Protein AF-A0A5J4W5T3-F1 (afdb_monomer_lite)

Sequence (137 aa):
MDELSDYNVSGSLLGLGQFILLEILCEMTLPQDARQFLVVCKKIYQLLEHPRYWKIIQSIFQTTPIFLIKKESQGKQQGMKFIHSNKNDYCTIAIDPVIKDGIARFEVVFENSGSRSLGIADASCSFAAYFGPSDHG

Structure (mmCIF, N/CA/C/O backbone):
data_AF-A0A5J4W5T3-F1
#
_entry.id   AF-A0A5J4W5T3-F1
#
loop_
_atom_site.group_PDB
_atom_site.id
_atom_site.type_symbol
_atom_site.label_atom_id
_atom_site.label_alt_id
_atom_site.label_comp_id
_atom_site.label_asym_id
_atom_site.label_entity_id
_atom_site.label_seq_id
_atom_site.pdbx_PDB_ins_code
_atom_site.Cartn_x
_atom_site.Cartn_y
_atom_site.Cartn_z
_atom_site.occupancy
_atom_site.B_iso_or_equiv
_atom_site.auth_seq_id
_atom_site.auth_comp_id
_atom_site.auth_asym_id
_atom_site.auth_atom_id
_atom_site.pdbx_PDB_model_num
ATOM 1 N N . MET A 1 1 ? -20.964 33.301 19.960 1.00 48.00 1 MET A N 1
ATOM 2 C CA . MET A 1 1 ? -20.547 31.889 20.118 1.00 48.00 1 MET A CA 1
ATOM 3 C C . MET A 1 1 ? -21.153 31.204 18.918 1.00 48.00 1 MET A C 1
ATOM 5 O O . MET A 1 1 ? -22.257 30.686 19.006 1.00 48.00 1 MET A O 1
ATOM 9 N N . ASP A 1 2 ? -20.495 31.408 17.783 1.00 49.94 2 ASP A N 1
ATOM 10 C CA . ASP A 1 2 ? -21.047 31.172 16.454 1.00 49.94 2 ASP A CA 1
ATOM 11 C C . ASP A 1 2 ? -20.657 29.777 15.947 1.00 49.94 2 ASP A C 1
ATOM 13 O O . ASP A 1 2 ? -19.572 29.282 16.251 1.00 49.94 2 ASP A O 1
ATOM 17 N N . GLU A 1 3 ? -21.588 29.178 15.197 1.00 56.31 3 GLU A N 1
ATOM 18 C CA . GLU A 1 3 ? -21.373 28.134 14.178 1.00 56.31 3 GLU A CA 1
ATOM 19 C C . GLU A 1 3 ? -21.019 26.702 14.629 1.00 56.31 3 GLU A C 1
ATOM 21 O O . GLU A 1 3 ? -20.201 26.011 14.032 1.00 56.31 3 GLU A O 1
ATOM 26 N N . LEU A 1 4 ? -21.754 26.157 15.606 1.00 57.00 4 LEU A N 1
ATOM 27 C CA . LEU A 1 4 ? -21.883 24.690 15.751 1.00 57.00 4 LEU A CA 1
ATOM 28 C C . LEU A 1 4 ? -22.879 24.062 14.747 1.00 57.00 4 LEU A C 1
ATOM 30 O O . LEU A 1 4 ? -23.084 22.850 14.776 1.00 57.00 4 LEU A O 1
ATOM 34 N N . SER A 1 5 ? -23.511 24.861 13.878 1.00 61.59 5 SER A N 1
ATOM 35 C CA . SER A 1 5 ? -24.524 24.418 12.905 1.00 61.59 5 SER A CA 1
ATOM 36 C C . SER A 1 5 ? -23.971 23.966 11.554 1.00 61.59 5 SER A C 1
ATOM 38 O O . SER A 1 5 ? -24.728 23.405 10.768 1.00 61.59 5 SER A O 1
ATOM 40 N N . ASP A 1 6 ? -22.688 24.187 11.268 1.00 60.69 6 ASP A N 1
ATOM 41 C CA . ASP A 1 6 ? -22.138 23.905 9.933 1.00 60.69 6 ASP A CA 1
ATOM 42 C C . ASP A 1 6 ? -21.934 22.412 9.663 1.00 60.69 6 ASP A C 1
ATOM 44 O O . ASP A 1 6 ? -21.840 21.979 8.515 1.00 60.69 6 ASP A O 1
ATOM 48 N N . TYR A 1 7 ? -21.932 21.595 10.717 1.00 64.38 7 TYR A N 1
ATOM 49 C CA . TYR A 1 7 ? -21.790 20.152 10.606 1.00 64.38 7 TYR A CA 1
ATOM 50 C C . TYR A 1 7 ? -22.939 19.460 11.336 1.00 64.38 7 TYR A C 1
ATOM 52 O O . TYR A 1 7 ? -23.078 19.560 12.552 1.00 64.38 7 TYR A O 1
ATOM 60 N N . ASN A 1 8 ? -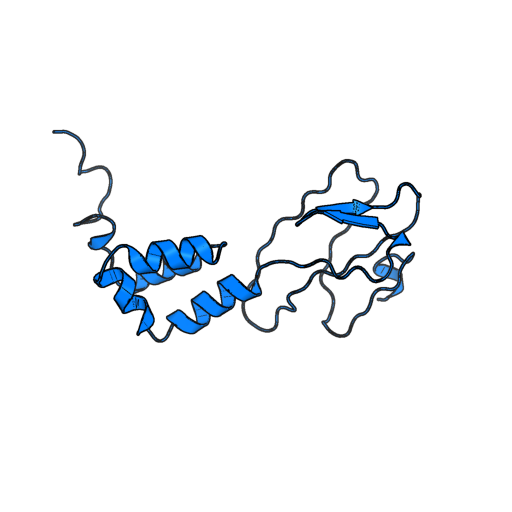23.733 18.685 10.594 1.00 67.81 8 ASN A N 1
ATOM 61 C CA . ASN A 1 8 ? -24.885 17.921 11.096 1.00 67.81 8 ASN A CA 1
ATOM 62 C C . ASN A 1 8 ? -24.490 16.699 11.959 1.00 67.81 8 ASN A C 1
ATOM 64 O O . ASN A 1 8 ? -25.160 15.666 11.933 1.00 67.81 8 ASN A O 1
ATOM 68 N N . VAL A 1 9 ? -23.384 16.775 12.705 1.00 74.62 9 VAL A N 1
ATOM 69 C CA . VAL A 1 9 ? -22.866 15.675 13.526 1.00 74.62 9 VAL A CA 1
ATOM 70 C C . VAL A 1 9 ? -23.013 16.031 15.002 1.00 74.62 9 VAL A C 1
ATOM 72 O O . VAL A 1 9 ? -22.184 16.730 15.586 1.00 74.62 9 VAL A O 1
ATOM 75 N N . SER A 1 10 ? -24.073 15.513 15.625 1.00 80.88 10 SER A N 1
ATOM 76 C CA . SER A 1 10 ? -24.280 15.636 17.072 1.00 80.88 10 SER A CA 1
ATOM 77 C C . SER A 1 10 ? -23.081 15.065 17.828 1.00 80.88 10 SER A C 1
ATOM 79 O O . SER A 1 10 ? -22.705 13.926 17.582 1.00 80.88 10 SER A O 1
ATOM 81 N N . GLY A 1 11 ? -22.465 15.839 18.727 1.00 83.94 11 GLY A N 1
ATOM 82 C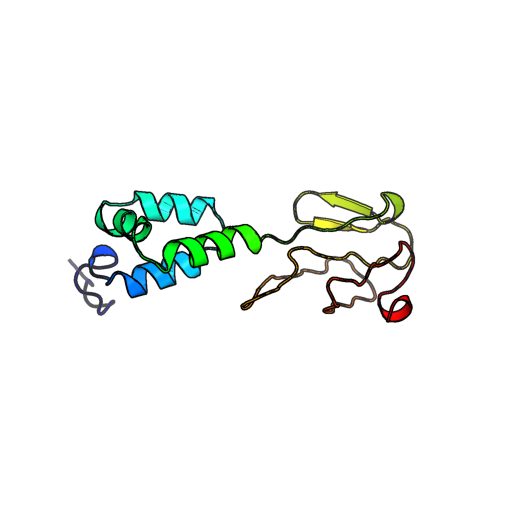 CA . GLY A 1 11 ? -21.299 15.396 19.504 1.00 83.94 11 GLY A CA 1
ATOM 83 C C . GLY A 1 11 ? -19.976 15.331 18.726 1.00 83.94 11 GLY A C 1
ATOM 84 O O . GLY A 1 11 ? -19.001 14.788 19.252 1.00 83.94 11 GLY A O 1
ATOM 85 N N . SER A 1 12 ? -19.914 15.888 17.506 1.00 86.88 12 SER A N 1
ATOM 86 C CA . SER A 1 12 ? -18.708 15.912 16.661 1.00 86.88 12 SER A CA 1
ATOM 87 C C . SER A 1 12 ? -18.139 14.494 16.428 1.00 86.88 12 SER A C 1
ATOM 89 O O . SER A 1 12 ? -18.895 13.526 16.351 1.00 86.88 12 SER A O 1
ATOM 91 N N . LEU A 1 13 ? -16.815 14.330 16.329 1.00 88.94 13 LEU A N 1
ATOM 92 C CA . LEU A 1 13 ? -16.145 13.040 16.107 1.00 88.94 13 LEU A CA 1
ATOM 93 C C . LEU A 1 13 ? -16.561 11.972 17.132 1.00 88.94 13 LEU A C 1
ATOM 95 O O . LEU A 1 13 ? -16.784 10.815 16.780 1.00 88.94 13 LEU A O 1
ATOM 99 N N . LEU A 1 14 ? -16.707 12.356 18.405 1.00 88.50 14 LEU A N 1
ATOM 100 C CA . LEU A 1 14 ? -17.114 11.436 19.472 1.00 88.50 14 LEU A CA 1
ATOM 101 C C . LEU A 1 14 ? -18.580 11.016 19.363 1.00 88.50 14 LEU A C 1
ATOM 103 O O . LEU A 1 14 ? -18.956 9.990 19.930 1.00 88.50 14 LEU A O 1
ATOM 107 N N . GLY A 1 15 ? -19.397 11.770 18.634 1.00 88.38 15 GLY A N 1
ATOM 108 C CA . GLY A 1 15 ? -20.773 11.423 18.312 1.00 88.38 15 GLY A CA 1
ATOM 109 C C . GLY A 1 15 ? -20.915 10.342 17.247 1.00 88.38 15 GLY A C 1
ATOM 110 O O . GLY A 1 15 ? -21.946 9.675 17.187 1.00 88.38 15 GLY A O 1
ATOM 111 N N . LEU A 1 16 ? -19.868 10.097 16.453 1.00 91.50 16 LEU A N 1
ATOM 112 C CA . LEU A 1 16 ? -19.905 9.094 15.393 1.00 91.50 16 LEU A CA 1
ATOM 113 C C . LEU A 1 16 ? -20.057 7.672 15.952 1.00 91.50 16 LEU A C 1
ATOM 115 O O . LEU A 1 16 ? -19.544 7.319 17.021 1.00 91.50 16 LEU A O 1
ATOM 119 N N . GLY A 1 17 ? -20.785 6.841 15.208 1.00 92.06 17 GLY A N 1
ATOM 120 C CA . GLY A 1 17 ? -20.909 5.412 15.480 1.00 92.06 17 GLY A CA 1
ATOM 121 C C . GLY A 1 17 ? -19.640 4.643 15.107 1.00 92.06 17 GLY A C 1
ATOM 122 O O . GLY A 1 17 ? -18.852 5.088 14.272 1.00 92.06 17 GLY A O 1
ATOM 123 N N . GLN A 1 18 ? -19.468 3.452 15.687 1.00 94.19 18 GLN A N 1
ATOM 124 C CA . GLN A 1 18 ? -18.272 2.622 15.486 1.00 94.19 18 GLN A CA 1
ATOM 125 C C . GLN A 1 18 ? -17.975 2.318 14.010 1.00 94.19 18 GLN A C 1
ATOM 127 O O . GLN A 1 18 ? -16.818 2.289 13.622 1.00 94.19 18 GLN A O 1
ATOM 132 N N . PHE A 1 19 ? -19.001 2.140 13.170 1.00 95.06 19 PHE A N 1
ATOM 133 C CA . PHE A 1 19 ? -18.803 1.845 11.750 1.00 95.06 19 PHE A CA 1
ATOM 134 C C . PHE A 1 19 ? -18.186 3.019 10.996 1.00 95.06 19 PHE A C 1
ATOM 136 O O . PHE A 1 19 ? -17.250 2.809 10.242 1.00 95.06 19 PHE A O 1
ATOM 143 N N . ILE A 1 20 ? -18.629 4.250 11.263 1.00 94.38 20 ILE A N 1
ATOM 144 C CA . ILE A 1 20 ? -18.037 5.443 10.643 1.00 94.38 20 ILE A CA 1
ATOM 145 C C . ILE A 1 20 ? -16.613 5.667 11.152 1.00 94.38 20 ILE A C 1
ATOM 147 O O . ILE A 1 20 ? -15.725 5.986 10.371 1.00 94.38 20 ILE A O 1
ATOM 151 N N . LEU A 1 21 ? -16.365 5.444 12.446 1.00 95.69 21 LEU A N 1
ATOM 152 C CA . LEU A 1 21 ? -15.009 5.518 12.995 1.00 95.69 21 LEU A CA 1
ATOM 153 C C . LEU A 1 21 ? -14.070 4.466 12.370 1.00 95.69 21 LEU A C 1
ATOM 155 O O . LEU A 1 21 ? -12.888 4.745 12.191 1.00 95.69 21 LEU A O 1
ATOM 159 N N . LEU A 1 22 ? -14.585 3.286 12.004 1.00 95.50 22 LEU A N 1
ATOM 160 C CA . LEU A 1 22 ? -13.833 2.270 11.258 1.00 95.50 22 LEU A CA 1
ATOM 161 C C . LEU A 1 22 ? -13.584 2.674 9.803 1.00 95.50 22 LEU A C 1
ATOM 163 O O . LEU A 1 22 ? -12.498 2.396 9.310 1.00 95.50 22 LEU A O 1
ATOM 167 N N . GLU A 1 23 ? -14.534 3.329 9.128 1.00 94.56 23 GLU A N 1
ATOM 168 C CA . GLU A 1 23 ? -14.284 3.882 7.786 1.00 94.56 23 GLU A CA 1
ATOM 169 C C . GLU A 1 23 ? -13.188 4.955 7.838 1.00 94.56 23 GLU A C 1
ATOM 171 O O . GLU A 1 23 ? -12.248 4.907 7.055 1.00 94.56 23 GLU A O 1
ATOM 176 N N . ILE A 1 24 ? -13.227 5.856 8.828 1.00 94.25 24 ILE A N 1
ATOM 177 C CA . ILE A 1 24 ? -12.167 6.858 9.039 1.00 94.25 24 ILE A CA 1
ATOM 178 C C . ILE A 1 24 ? -10.809 6.180 9.262 1.00 94.25 24 ILE A C 1
ATOM 180 O O . ILE A 1 24 ? -9.815 6.595 8.674 1.00 94.25 24 ILE A O 1
ATOM 184 N N . LEU A 1 25 ? -10.760 5.130 10.091 1.00 94.44 25 LEU A N 1
ATOM 185 C CA . LEU A 1 25 ? -9.541 4.346 10.305 1.00 94.44 25 LEU A CA 1
ATOM 186 C C . LEU A 1 25 ? -9.061 3.670 9.008 1.00 94.44 25 LEU A C 1
ATOM 188 O O . LEU A 1 25 ? -7.858 3.573 8.795 1.00 94.44 25 LEU A O 1
ATOM 192 N N . CYS A 1 26 ? -9.978 3.216 8.150 1.00 90.12 26 CYS A N 1
ATOM 193 C CA . CYS A 1 26 ? -9.668 2.549 6.883 1.00 90.12 26 CYS A CA 1
ATOM 194 C C . CYS A 1 26 ? -9.042 3.479 5.839 1.00 90.12 26 CYS A C 1
ATOM 196 O O . CYS A 1 26 ? -8.250 3.021 5.021 1.00 90.12 26 CYS A O 1
ATOM 198 N N . GLU A 1 27 ? -9.355 4.771 5.887 1.00 89.62 27 GLU A N 1
ATOM 199 C CA . GLU A 1 27 ? -8.773 5.778 4.992 1.00 89.62 27 GLU A CA 1
ATOM 200 C C . GLU A 1 27 ? -7.366 6.237 5.427 1.00 89.62 27 GLU A C 1
ATOM 202 O O . GLU A 1 27 ? -6.716 7.016 4.728 1.00 89.62 27 GLU A O 1
ATOM 207 N N . MET A 1 28 ? -6.860 5.771 6.576 1.00 89.12 28 MET A N 1
ATOM 208 C CA . MET A 1 28 ? -5.516 6.124 7.040 1.00 89.12 28 MET A CA 1
ATOM 209 C C . MET A 1 28 ? -4.450 5.360 6.259 1.00 89.12 28 MET A C 1
ATOM 211 O O . MET A 1 28 ? -4.459 4.135 6.208 1.00 89.12 28 MET A O 1
ATOM 215 N N . THR A 1 29 ? -3.486 6.080 5.689 1.00 81.44 29 THR A N 1
ATOM 216 C CA . THR A 1 29 ? -2.427 5.488 4.855 1.00 81.44 29 THR A CA 1
ATOM 217 C C . THR A 1 29 ? -1.168 5.138 5.643 1.00 81.44 29 THR A C 1
ATOM 219 O O . THR A 1 29 ? -0.450 4.210 5.277 1.00 81.44 29 THR A O 1
ATOM 222 N N . LEU A 1 30 ? -0.894 5.860 6.733 1.00 82.81 30 LEU A N 1
ATOM 223 C CA . LEU A 1 30 ? 0.279 5.647 7.574 1.00 82.81 30 LEU A CA 1
ATOM 224 C C . LEU A 1 30 ? -0.095 4.883 8.853 1.00 82.81 30 LEU A C 1
ATOM 226 O O . LEU A 1 30 ? -0.978 5.320 9.599 1.00 82.81 30 LEU A O 1
ATOM 230 N N . PRO A 1 31 ? 0.620 3.794 9.195 1.00 86.44 31 PRO A N 1
ATOM 231 C CA . PRO A 1 31 ? 0.388 3.073 10.445 1.00 86.44 31 PRO A CA 1
ATOM 232 C C . PRO A 1 31 ? 0.510 3.948 11.701 1.00 86.44 31 PRO A C 1
ATOM 234 O O . PRO A 1 31 ? -0.121 3.662 12.721 1.00 86.44 31 PRO A O 1
ATOM 237 N N . GLN A 1 32 ? 1.329 5.006 11.662 1.00 89.19 32 GLN A N 1
ATOM 238 C CA . GLN A 1 32 ? 1.479 5.938 12.781 1.00 89.19 32 GLN A CA 1
ATOM 239 C C . GLN A 1 32 ? 0.195 6.732 13.036 1.00 89.19 32 GLN A C 1
ATOM 241 O O . GLN A 1 32 ? -0.184 6.885 14.197 1.00 89.19 32 GLN A O 1
ATOM 246 N N . ASP A 1 33 ? -0.493 7.170 11.985 1.00 91.50 33 ASP A N 1
ATOM 247 C CA . ASP A 1 33 ? -1.725 7.955 12.095 1.00 91.50 33 ASP A CA 1
ATOM 248 C C . ASP A 1 33 ? -2.862 7.083 12.634 1.00 91.50 33 ASP A C 1
ATOM 250 O O . ASP A 1 33 ? -3.541 7.467 13.587 1.00 91.50 33 ASP A O 1
ATOM 254 N N . ALA A 1 34 ? -2.971 5.846 12.132 1.00 93.00 34 ALA A N 1
ATOM 255 C CA . ALA A 1 34 ? -3.887 4.833 12.658 1.00 93.00 34 ALA A CA 1
ATOM 256 C C . ALA A 1 34 ? -3.668 4.588 14.156 1.00 93.00 34 ALA A C 1
ATOM 258 O O . ALA A 1 34 ? -4.616 4.572 14.944 1.00 93.00 34 ALA A O 1
ATOM 259 N N . ARG A 1 35 ? -2.406 4.455 14.581 1.00 93.56 35 ARG A N 1
ATOM 260 C CA . ARG A 1 35 ? -2.061 4.314 16.002 1.00 93.56 35 ARG A CA 1
ATOM 261 C C . ARG A 1 35 ? -2.441 5.542 16.818 1.00 93.56 35 ARG A C 1
ATOM 263 O O . ARG A 1 35 ? -2.991 5.373 17.903 1.00 93.56 35 ARG A O 1
ATOM 270 N N . GLN A 1 36 ? -2.135 6.745 16.333 1.00 96.00 36 GLN A N 1
ATOM 271 C CA . GLN A 1 36 ? -2.467 7.988 17.030 1.00 96.00 36 GLN A CA 1
ATOM 272 C C . GLN A 1 36 ? -3.977 8.134 17.197 1.00 96.00 36 GLN A C 1
ATOM 274 O O . GLN A 1 36 ? -4.437 8.425 18.298 1.00 96.00 36 GLN A O 1
ATOM 279 N N . PHE A 1 37 ? -4.746 7.840 16.150 1.00 95.81 37 PHE A N 1
ATOM 280 C CA . PHE A 1 37 ? -6.203 7.868 16.185 1.00 95.81 37 PHE A CA 1
ATOM 281 C C . PHE A 1 37 ? -6.782 6.907 17.229 1.00 95.81 37 PHE A C 1
ATOM 283 O O . PHE A 1 37 ? -7.625 7.304 18.035 1.00 95.81 37 PHE A O 1
ATOM 290 N N . LEU A 1 38 ? -6.282 5.667 17.281 1.00 96.00 38 LEU A N 1
ATOM 291 C CA . LEU A 1 38 ? -6.759 4.641 18.218 1.00 96.00 38 LEU A CA 1
ATOM 292 C C . LEU A 1 38 ? -6.595 5.027 19.694 1.00 96.00 38 LEU A C 1
ATOM 294 O O . LEU A 1 38 ? -7.384 4.587 20.530 1.00 96.00 38 LEU A O 1
ATOM 298 N N . VAL A 1 39 ? -5.596 5.848 20.026 1.00 95.81 39 VAL A N 1
ATOM 299 C CA . VAL A 1 39 ? -5.299 6.241 21.414 1.00 95.81 39 VAL A CA 1
ATOM 300 C C . VAL A 1 39 ? -5.907 7.584 21.823 1.00 95.81 39 VAL A C 1
ATOM 302 O O . VAL A 1 39 ? -5.697 8.018 22.953 1.00 95.81 39 VAL A O 1
ATOM 305 N N . VAL A 1 40 ? -6.694 8.230 20.954 1.00 94.94 40 VAL A N 1
ATOM 306 C CA . VAL A 1 40 ? -7.318 9.532 21.255 1.00 94.94 40 VAL A CA 1
ATOM 307 C C . VAL A 1 40 ? -8.263 9.444 22.455 1.00 94.94 40 VAL A C 1
ATOM 309 O O . VAL A 1 40 ? -8.261 10.324 23.315 1.00 94.94 40 VAL A O 1
ATOM 312 N N . CYS A 1 41 ? -9.100 8.402 22.534 1.00 94.19 41 CYS A N 1
ATOM 313 C CA . CYS A 1 41 ? -10.033 8.229 23.648 1.00 94.19 41 CYS A CA 1
ATOM 314 C C . CYS A 1 41 ? -10.513 6.780 23.801 1.00 94.19 41 CYS A C 1
ATOM 316 O O . CYS A 1 41 ? -10.400 5.967 22.885 1.00 94.19 41 CYS A O 1
ATOM 318 N N . LYS A 1 42 ? -11.146 6.475 24.943 1.00 94.75 42 LYS A N 1
ATOM 319 C CA . LYS A 1 42 ? -11.681 5.135 25.251 1.00 94.75 42 LYS A CA 1
ATOM 320 C C . LYS A 1 42 ? -12.653 4.608 24.191 1.00 94.75 42 LYS A C 1
ATOM 322 O O . LYS A 1 42 ? -12.622 3.423 23.889 1.00 94.75 42 LYS A O 1
ATOM 327 N N . LYS A 1 43 ? -13.502 5.475 23.627 1.00 93.75 43 LYS A N 1
ATOM 328 C CA . LYS A 1 43 ? -14.491 5.078 22.613 1.00 93.75 43 LYS A CA 1
ATOM 329 C C . LYS A 1 43 ? -13.824 4.628 21.310 1.00 93.75 43 LYS A C 1
ATOM 331 O O . LYS A 1 43 ? -14.232 3.625 20.744 1.00 93.75 43 LYS A O 1
ATOM 336 N N . ILE A 1 44 ? -12.799 5.344 20.845 1.00 96.06 44 ILE A N 1
ATOM 337 C CA . ILE A 1 44 ? -12.057 4.955 19.635 1.00 96.06 44 ILE A CA 1
ATOM 338 C C . ILE A 1 44 ? -11.154 3.749 19.933 1.00 96.06 44 ILE A C 1
ATOM 340 O O . ILE A 1 44 ? -11.034 2.849 19.110 1.00 96.06 44 ILE A O 1
ATOM 344 N N . TYR A 1 45 ? -10.599 3.659 21.141 1.00 96.69 45 TYR A N 1
ATOM 345 C CA . TYR A 1 45 ? -9.810 2.500 21.560 1.00 96.69 45 TYR A CA 1
ATOM 346 C C . TYR A 1 45 ? -10.611 1.186 21.506 1.00 96.69 45 TYR A C 1
ATOM 348 O O . TYR A 1 45 ? -10.072 0.150 21.1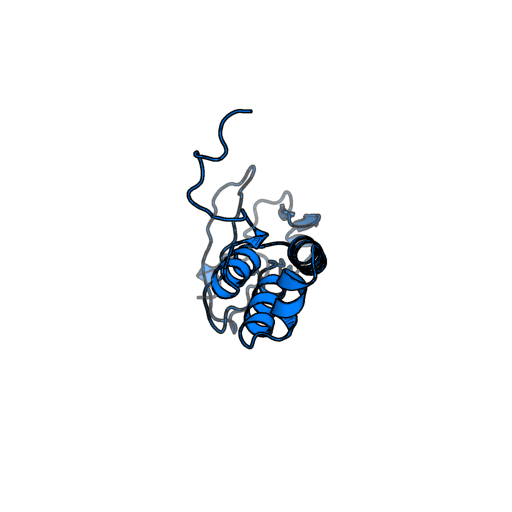31 1.00 96.69 45 TYR A O 1
ATOM 356 N N . GLN A 1 46 ? -11.921 1.223 21.784 1.00 96.31 46 GLN A N 1
ATOM 357 C CA . GLN A 1 46 ? -12.811 0.056 21.664 1.00 96.31 46 GLN A CA 1
ATOM 358 C C . GLN A 1 46 ? -12.925 -0.503 20.237 1.00 96.31 46 GLN A C 1
ATOM 360 O O . GLN A 1 46 ? -13.385 -1.632 20.072 1.00 96.31 46 GLN A O 1
ATOM 365 N N . LEU A 1 47 ? -12.484 0.229 19.205 1.00 96.56 47 LEU A N 1
ATOM 366 C CA . LEU A 1 47 ? -12.429 -0.304 17.843 1.00 96.56 47 LEU A CA 1
ATOM 367 C C . LEU A 1 47 ? -11.517 -1.529 17.732 1.00 96.56 47 LEU A C 1
ATOM 369 O O . LEU A 1 47 ? -11.757 -2.343 16.849 1.00 96.56 47 LEU A O 1
ATOM 373 N N . LEU A 1 48 ? -10.532 -1.689 18.628 1.00 95.88 48 LEU A N 1
ATOM 374 C CA . LEU A 1 48 ? -9.649 -2.862 18.694 1.00 95.88 48 LEU A CA 1
ATOM 375 C C . LEU A 1 48 ? -10.418 -4.187 18.782 1.00 95.88 48 LEU A C 1
ATOM 377 O O . LEU A 1 48 ? -10.000 -5.185 18.203 1.00 95.88 48 LEU A O 1
ATOM 381 N N . GLU A 1 49 ? -11.561 -4.174 19.464 1.00 96.06 49 GLU A N 1
ATOM 382 C CA . GLU A 1 49 ? -12.403 -5.353 19.684 1.00 96.06 49 GLU A CA 1
ATOM 383 C C . GLU A 1 49 ? -13.345 -5.632 18.501 1.00 96.06 49 GLU A C 1
ATOM 385 O O . GLU A 1 49 ? -14.030 -6.655 18.455 1.00 96.06 49 GLU A O 1
ATOM 390 N N . HIS A 1 50 ? -13.428 -4.720 17.527 1.00 96.62 50 HIS A N 1
ATOM 391 C CA . HIS A 1 50 ? -14.351 -4.869 16.414 1.00 96.62 50 HIS A CA 1
ATOM 392 C C . HIS A 1 50 ? -13.819 -5.886 15.385 1.00 96.62 50 HIS A C 1
ATOM 394 O O . HIS A 1 50 ? -12.690 -5.742 14.918 1.00 96.62 50 HIS A O 1
ATOM 400 N N . PRO A 1 51 ? -14.629 -6.840 14.880 1.00 94.88 51 PRO A N 1
ATOM 401 C CA . PRO A 1 51 ? -14.159 -7.871 13.941 1.00 94.88 51 PRO A CA 1
ATOM 402 C C . PRO A 1 51 ? -13.509 -7.343 12.649 1.00 94.88 51 PRO A C 1
ATOM 404 O O . PRO A 1 51 ? -12.672 -8.007 12.041 1.00 94.88 51 PRO A O 1
ATOM 407 N N . ARG A 1 52 ? -13.894 -6.138 12.203 1.00 94.62 52 ARG A N 1
ATOM 408 C CA . ARG A 1 52 ? -13.294 -5.471 11.027 1.00 94.62 52 ARG A CA 1
ATOM 409 C C . ARG A 1 52 ? -11.911 -4.865 11.294 1.00 94.62 52 ARG A C 1
ATOM 411 O O . ARG A 1 52 ? -11.195 -4.622 10.330 1.00 94.62 52 ARG A O 1
ATOM 418 N N . TYR A 1 53 ? -11.538 -4.631 12.553 1.00 94.06 53 TYR A N 1
ATOM 419 C CA . TYR A 1 53 ? -10.300 -3.942 12.924 1.00 94.06 53 TYR A CA 1
ATOM 420 C C . TYR A 1 53 ? -9.067 -4.593 12.305 1.00 94.06 53 TYR A C 1
ATOM 422 O O . TYR A 1 53 ? -8.296 -3.928 11.620 1.00 94.06 53 TYR A O 1
ATOM 430 N N . TRP A 1 54 ? -8.926 -5.910 12.480 1.00 90.12 54 TRP A N 1
ATOM 431 C CA . TRP A 1 54 ? -7.757 -6.635 11.990 1.00 90.12 54 TRP A CA 1
ATOM 432 C C . TRP A 1 54 ? -7.592 -6.516 10.472 1.00 90.12 54 TRP A C 1
ATOM 434 O O . TRP A 1 54 ? -6.494 -6.264 9.990 1.00 90.12 54 TRP A O 1
ATOM 444 N N . LYS A 1 55 ? -8.697 -6.620 9.721 1.00 89.00 55 LYS A N 1
ATOM 445 C CA . LYS A 1 55 ? -8.684 -6.476 8.258 1.00 89.00 55 LYS A CA 1
ATOM 446 C C . LYS A 1 55 ? -8.263 -5.072 7.827 1.00 89.00 55 LYS A C 1
ATOM 448 O O . LYS A 1 55 ? -7.482 -4.941 6.891 1.00 89.00 55 LYS A O 1
ATOM 453 N N . ILE A 1 56 ? -8.750 -4.04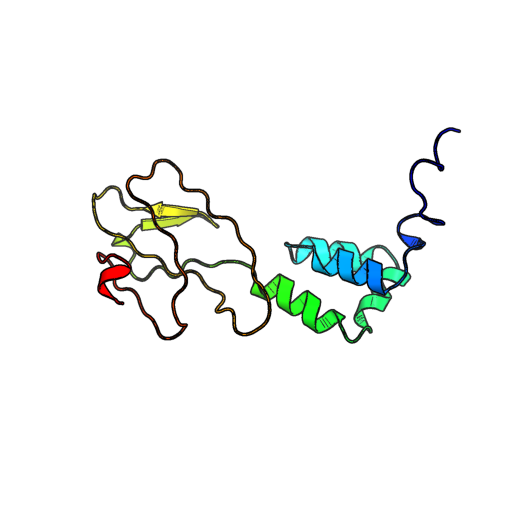4 8.523 1.00 89.56 56 ILE A N 1
ATOM 454 C CA . ILE A 1 56 ? -8.391 -2.648 8.249 1.00 89.56 56 ILE A CA 1
ATOM 455 C C . ILE A 1 56 ? -6.902 -2.428 8.513 1.00 89.56 56 ILE A C 1
ATOM 457 O O . ILE A 1 56 ? -6.179 -2.000 7.623 1.00 89.56 56 ILE A O 1
ATOM 461 N N . ILE A 1 57 ? -6.417 -2.791 9.700 1.00 88.62 57 ILE A N 1
ATOM 462 C CA . ILE A 1 57 ? -5.007 -2.610 10.054 1.00 88.62 57 ILE A CA 1
ATOM 463 C C . ILE A 1 57 ? -4.088 -3.388 9.117 1.00 88.62 57 ILE A C 1
ATOM 465 O O . ILE A 1 57 ? -3.098 -2.836 8.642 1.00 88.62 57 ILE A O 1
ATOM 469 N N . GLN A 1 58 ? -4.428 -4.638 8.802 1.00 83.69 58 GLN A N 1
ATOM 470 C CA . GLN A 1 58 ? -3.675 -5.430 7.837 1.00 83.69 58 GLN A CA 1
ATOM 471 C C . GLN A 1 58 ? -3.573 -4.711 6.483 1.00 83.69 58 GLN A C 1
ATOM 473 O O . GLN A 1 58 ? -2.482 -4.670 5.921 1.00 83.69 58 GLN A O 1
ATOM 478 N N . SER A 1 59 ? -4.662 -4.104 5.999 1.00 80.06 59 SER A N 1
ATOM 479 C CA . SER A 1 59 ? -4.651 -3.310 4.766 1.00 80.06 59 SER A CA 1
ATOM 480 C C . SER A 1 59 ? -3.662 -2.144 4.852 1.00 80.06 59 SER A C 1
ATOM 482 O O . SER A 1 59 ? -2.819 -2.016 3.973 1.00 80.06 59 SER A O 1
ATOM 484 N N . ILE A 1 60 ? -3.693 -1.355 5.932 1.00 79.62 60 ILE A N 1
ATOM 485 C CA . ILE A 1 60 ? -2.801 -0.192 6.126 1.00 79.62 60 ILE A CA 1
ATOM 486 C C . ILE A 1 60 ? -1.322 -0.612 6.122 1.00 79.62 60 ILE A C 1
ATOM 488 O O . ILE A 1 60 ? -0.472 0.066 5.547 1.00 79.62 60 ILE A O 1
ATOM 492 N N . PHE A 1 61 ? -0.995 -1.749 6.744 1.00 74.75 61 PHE A N 1
ATOM 493 C CA . PHE A 1 61 ? 0.375 -2.269 6.754 1.00 74.75 61 PHE A CA 1
ATOM 494 C C . PHE A 1 61 ? 0.800 -2.873 5.412 1.00 74.75 61 PHE A C 1
ATOM 496 O O . PHE A 1 61 ? 1.966 -2.751 5.040 1.00 74.75 61 PHE A O 1
ATOM 503 N N . GLN A 1 62 ? -0.113 -3.532 4.695 1.00 69.81 62 GLN A N 1
ATOM 504 C CA . GLN A 1 62 ? 0.207 -4.212 3.441 1.00 69.81 62 GLN A CA 1
ATOM 505 C C . GLN A 1 62 ? 0.363 -3.241 2.273 1.00 69.81 62 GLN A C 1
ATOM 507 O O . GLN A 1 62 ? 1.144 -3.534 1.384 1.00 69.81 62 GLN A O 1
ATOM 512 N N . THR A 1 63 ? -0.293 -2.080 2.270 1.00 66.25 63 THR A N 1
ATOM 513 C CA . THR A 1 63 ? -0.317 -1.174 1.108 1.00 66.25 63 THR A CA 1
ATOM 514 C C . THR A 1 63 ? 0.937 -0.332 0.886 1.00 66.25 63 THR A C 1
ATOM 516 O O . THR A 1 63 ? 0.950 0.438 -0.070 1.00 66.25 63 THR A O 1
ATOM 519 N N . THR A 1 64 ? 1.980 -0.415 1.721 1.00 74.25 64 THR A N 1
ATOM 520 C CA . THR A 1 64 ? 3.182 0.410 1.490 1.00 74.25 64 THR A CA 1
ATOM 521 C C . THR A 1 64 ? 3.981 -0.161 0.313 1.00 74.25 64 THR A C 1
ATOM 523 O O . THR A 1 64 ? 4.530 -1.253 0.457 1.00 74.25 64 THR A O 1
ATOM 526 N N . PRO A 1 65 ? 4.076 0.546 -0.832 1.00 80.25 65 PRO A N 1
ATOM 527 C CA . PRO A 1 65 ? 4.766 0.029 -2.001 1.00 80.25 65 PRO A CA 1
ATOM 528 C C . PRO A 1 65 ? 6.279 -0.042 -1.760 1.00 80.25 65 PRO A C 1
ATOM 530 O O . PRO A 1 65 ? 6.884 0.900 -1.252 1.00 80.25 65 PRO A O 1
ATOM 533 N N . ILE A 1 66 ? 6.909 -1.141 -2.162 1.00 85.31 66 ILE A N 1
ATOM 534 C CA . ILE A 1 66 ? 8.353 -1.362 -2.070 1.00 85.31 66 ILE A CA 1
ATOM 535 C C . ILE A 1 66 ? 8.881 -1.701 -3.460 1.00 85.31 66 ILE A C 1
ATOM 537 O O . ILE A 1 66 ? 8.353 -2.577 -4.141 1.00 85.31 66 ILE A O 1
ATOM 541 N N . PHE A 1 67 ? 9.954 -1.028 -3.878 1.00 89.31 67 PHE A N 1
ATOM 542 C CA . PHE A 1 67 ? 10.629 -1.334 -5.136 1.00 89.31 67 PHE A CA 1
ATOM 543 C C . PHE A 1 67 ? 11.443 -2.628 -5.033 1.00 89.31 67 PHE A C 1
ATOM 545 O O . PHE A 1 67 ? 12.321 -2.763 -4.181 1.00 89.31 67 PHE A O 1
ATOM 552 N N . LEU A 1 68 ? 11.218 -3.553 -5.961 1.00 88.44 68 LEU A N 1
ATOM 553 C CA . LEU A 1 68 ? 11.984 -4.788 -6.100 1.00 88.44 68 LEU A CA 1
ATOM 554 C C . LEU A 1 68 ? 13.130 -4.584 -7.101 1.00 88.44 68 LEU A C 1
ATOM 556 O O . LEU A 1 68 ? 13.029 -4.931 -8.279 1.00 88.44 68 LEU A O 1
ATOM 560 N N . ILE A 1 69 ? 14.236 -4.004 -6.633 1.00 87.62 69 ILE A N 1
ATOM 561 C CA . ILE A 1 69 ? 15.418 -3.724 -7.463 1.00 87.62 69 ILE A CA 1
ATOM 562 C C . ILE A 1 69 ? 16.293 -4.980 -7.542 1.00 87.62 69 ILE A C 1
ATOM 564 O O . ILE A 1 69 ? 16.823 -5.440 -6.533 1.00 87.62 69 ILE A O 1
ATOM 568 N N . LYS A 1 70 ? 16.464 -5.543 -8.745 1.00 82.81 70 LYS A N 1
ATOM 569 C CA . LYS A 1 70 ? 17.242 -6.780 -8.947 1.00 82.81 70 LYS A CA 1
ATOM 570 C C . LYS A 1 70 ? 18.745 -6.538 -9.035 1.00 82.81 70 LYS A C 1
ATOM 572 O O . LYS A 1 70 ? 19.521 -7.412 -8.654 1.00 82.81 70 LYS A O 1
ATOM 577 N N . LYS A 1 71 ? 19.166 -5.389 -9.570 1.00 82.75 71 LYS A N 1
ATOM 578 C CA . LYS A 1 71 ? 20.583 -5.079 -9.784 1.00 82.75 71 LYS A CA 1
ATOM 579 C C . LYS A 1 71 ? 20.867 -3.599 -9.562 1.00 82.75 71 LYS A C 1
ATOM 581 O O . LYS A 1 71 ? 20.198 -2.749 -10.142 1.00 82.75 71 LYS A O 1
ATOM 586 N N . GLU A 1 72 ? 21.922 -3.292 -8.809 1.00 76.19 72 GLU A N 1
ATOM 587 C CA . GLU A 1 72 ? 22.342 -1.910 -8.505 1.00 76.19 72 GLU A CA 1
ATOM 588 C C . GLU A 1 72 ? 22.618 -1.067 -9.759 1.00 76.19 72 GLU A C 1
ATOM 590 O O . GLU A 1 72 ? 22.453 0.149 -9.765 1.00 76.19 72 GLU A O 1
ATOM 595 N N . SER A 1 73 ? 22.990 -1.706 -10.868 1.00 77.75 73 SER A N 1
ATOM 596 C CA . SER A 1 73 ? 23.212 -1.021 -12.142 1.00 77.75 73 SER A CA 1
ATOM 597 C C . SER A 1 73 ? 21.949 -0.408 -12.754 1.00 77.75 73 SER A C 1
ATOM 599 O O . SER A 1 73 ? 22.075 0.417 -13.651 1.00 77.75 73 SER A O 1
ATOM 601 N N . GLN A 1 74 ? 20.751 -0.818 -12.322 1.00 81.56 74 GLN A N 1
ATOM 602 C CA . GLN A 1 74 ? 19.485 -0.237 -12.784 1.00 81.56 74 GLN A CA 1
ATOM 603 C C . GLN A 1 74 ? 19.252 1.161 -12.196 1.00 81.56 74 GLN A C 1
ATOM 605 O O . GLN A 1 74 ? 18.553 1.982 -12.792 1.00 81.56 74 GLN A O 1
ATOM 610 N N . GLY A 1 75 ? 19.837 1.439 -11.030 1.00 87.69 75 GLY A N 1
ATOM 611 C CA . GLY A 1 75 ? 19.601 2.665 -10.290 1.00 87.69 75 GLY A CA 1
ATOM 612 C C . GLY A 1 75 ? 19.728 2.473 -8.784 1.00 87.69 75 GLY A C 1
ATOM 613 O O . GLY A 1 75 ? 20.158 1.430 -8.294 1.00 87.69 75 GLY A O 1
ATOM 614 N N . LYS A 1 76 ? 19.322 3.502 -8.045 1.00 89.31 76 LYS A N 1
ATOM 615 C CA . LYS A 1 76 ? 19.380 3.539 -6.580 1.00 89.31 76 LYS A CA 1
ATOM 616 C C . LYS A 1 76 ? 18.028 3.907 -5.985 1.00 89.31 76 LYS A C 1
ATOM 618 O O . LYS A 1 76 ? 17.310 4.741 -6.535 1.00 89.31 76 LYS A O 1
ATOM 623 N N . GLN A 1 77 ? 17.710 3.325 -4.835 1.00 90.12 77 GLN A N 1
ATOM 624 C CA . GLN A 1 77 ? 16.552 3.715 -4.038 1.00 90.12 77 GLN A CA 1
ATOM 625 C C . GLN A 1 77 ? 16.945 4.785 -3.015 1.00 90.12 77 GLN A C 1
ATOM 627 O O . GLN A 1 77 ? 17.971 4.674 -2.347 1.00 90.12 77 GLN A O 1
ATOM 632 N N . GLN A 1 78 ? 16.108 5.807 -2.869 1.00 90.19 78 GLN A N 1
ATOM 633 C CA . GLN A 1 78 ? 16.199 6.817 -1.820 1.00 90.19 78 GLN A CA 1
ATOM 634 C C . GLN A 1 78 ? 14.807 7.002 -1.204 1.00 90.19 78 GLN A C 1
ATOM 636 O O . GLN A 1 78 ? 13.971 7.734 -1.729 1.00 90.19 78 GLN A O 1
ATOM 641 N N . GLY A 1 79 ? 14.529 6.296 -0.104 1.00 86.12 79 GLY A N 1
ATOM 642 C CA . GLY A 1 79 ? 13.179 6.237 0.467 1.00 86.12 79 GLY A CA 1
ATOM 643 C C . GLY A 1 79 ? 12.182 5.603 -0.511 1.00 86.12 79 GLY A C 1
ATOM 644 O O . GLY A 1 79 ? 12.438 4.520 -1.034 1.00 86.12 79 GLY A O 1
ATOM 645 N N . MET A 1 80 ? 11.073 6.294 -0.789 1.00 85.50 80 MET A N 1
ATOM 646 C CA . MET A 1 80 ? 10.060 5.897 -1.787 1.00 85.50 80 MET A CA 1
ATOM 647 C C . MET A 1 80 ? 10.335 6.464 -3.188 1.00 85.50 80 MET A C 1
ATOM 649 O O . MET A 1 80 ? 9.444 6.535 -4.029 1.00 85.50 80 MET A O 1
ATOM 653 N N . LYS A 1 81 ? 11.583 6.860 -3.463 1.00 90.50 81 LYS A N 1
ATOM 654 C CA . LYS A 1 81 ? 12.033 7.308 -4.781 1.00 90.50 81 LYS A CA 1
ATOM 655 C C . LYS A 1 81 ? 13.004 6.294 -5.370 1.00 90.50 81 LYS A C 1
ATOM 657 O O . LYS A 1 81 ? 14.019 5.975 -4.752 1.00 90.50 81 LYS A O 1
ATOM 662 N N . PHE A 1 82 ? 12.726 5.835 -6.583 1.00 91.38 82 PHE A N 1
ATOM 663 C CA . PHE A 1 82 ? 13.710 5.140 -7.404 1.00 91.38 82 PHE A CA 1
ATOM 664 C C . PHE A 1 82 ? 14.369 6.137 -8.361 1.00 91.38 82 PHE A C 1
ATOM 666 O O . PHE A 1 82 ? 13.689 6.920 -9.022 1.00 91.38 82 PHE A O 1
ATOM 673 N N . ILE A 1 83 ? 15.698 6.123 -8.421 1.00 90.81 83 ILE A N 1
ATOM 674 C CA . ILE A 1 83 ? 16.492 6.984 -9.297 1.00 90.81 83 ILE A CA 1
ATOM 675 C C . ILE A 1 83 ? 17.184 6.083 -10.310 1.00 90.81 83 ILE A C 1
ATOM 677 O O . ILE A 1 83 ? 18.098 5.337 -9.950 1.00 90.81 83 ILE A O 1
ATOM 681 N N . HIS A 1 84 ? 16.748 6.170 -11.566 1.00 88.50 84 HIS A N 1
ATOM 682 C CA . HIS A 1 84 ? 17.344 5.436 -12.676 1.00 88.50 84 HIS A CA 1
ATOM 683 C C . HIS A 1 84 ? 18.830 5.778 -12.839 1.00 88.50 84 HIS A C 1
ATOM 685 O O . HIS A 1 84 ? 19.267 6.893 -12.533 1.00 88.50 84 HIS A O 1
ATOM 691 N N . SER A 1 85 ? 19.614 4.821 -13.335 1.00 82.94 85 SER A N 1
ATOM 692 C CA . SER A 1 85 ? 20.997 5.095 -13.723 1.00 82.94 85 SER A CA 1
ATOM 693 C C . SER A 1 85 ? 21.061 6.174 -14.820 1.00 82.94 85 SER A C 1
ATOM 695 O O . SER A 1 85 ? 20.110 6.406 -15.560 1.00 82.94 85 SER A O 1
ATOM 697 N N . ASN A 1 86 ? 22.196 6.854 -14.962 1.00 76.94 86 ASN A N 1
ATOM 698 C CA . ASN A 1 86 ? 22.393 7.873 -16.002 1.00 76.94 86 ASN A CA 1
ATOM 699 C C . ASN A 1 86 ? 22.599 7.288 -17.415 1.00 76.94 86 ASN A C 1
ATOM 701 O O . ASN A 1 86 ? 23.020 8.006 -18.322 1.00 76.94 86 ASN A O 1
ATOM 705 N N . LYS A 1 87 ? 22.347 5.990 -17.600 1.00 80.75 87 LYS A N 1
ATOM 706 C CA . LYS A 1 87 ? 22.454 5.301 -18.884 1.00 80.75 87 LYS A CA 1
ATOM 707 C C . LYS A 1 87 ? 21.099 5.270 -19.576 1.00 80.75 87 LYS A C 1
ATOM 709 O O . LYS A 1 87 ? 20.064 5.229 -18.918 1.00 80.75 87 LYS A O 1
ATOM 714 N N . ASN A 1 88 ? 21.110 5.273 -20.904 1.00 81.56 88 ASN A N 1
ATOM 715 C CA . ASN A 1 88 ? 19.900 5.144 -21.710 1.00 81.56 88 ASN A CA 1
ATOM 716 C C . ASN A 1 88 ? 19.536 3.662 -21.908 1.00 81.56 88 ASN A C 1
ATOM 718 O O . ASN A 1 88 ? 19.584 3.158 -23.026 1.00 81.56 88 ASN A O 1
ATOM 722 N N . ASP A 1 89 ? 19.226 2.975 -20.808 1.00 83.56 89 ASP A N 1
ATOM 723 C CA . ASP A 1 89 ? 18.898 1.547 -20.780 1.00 83.56 89 ASP A CA 1
ATOM 724 C C . ASP A 1 89 ? 17.427 1.337 -20.384 1.00 83.56 89 ASP A C 1
ATOM 726 O O . ASP A 1 89 ? 16.842 2.157 -19.670 1.00 83.56 89 ASP A O 1
ATOM 730 N N . TYR A 1 90 ? 16.828 0.218 -20.805 1.00 85.25 90 TYR A N 1
ATOM 731 C CA . TYR A 1 90 ? 15.518 -0.183 -20.294 1.00 85.25 90 TYR A CA 1
ATOM 732 C C . TYR A 1 90 ? 15.603 -0.554 -18.813 1.00 85.25 90 TYR A C 1
ATOM 734 O O . TYR A 1 90 ? 16.546 -1.206 -18.358 1.00 85.25 90 TYR A O 1
ATOM 742 N N . CYS A 1 91 ? 14.580 -0.176 -18.053 1.00 86.50 91 CYS A N 1
ATOM 743 C CA . CYS A 1 91 ? 14.508 -0.494 -16.640 1.00 86.50 91 CYS A CA 1
ATOM 744 C C . CYS A 1 91 ? 13.070 -0.765 -16.219 1.00 86.50 91 CYS A C 1
ATOM 746 O O . CYS A 1 91 ? 12.248 0.145 -16.133 1.00 86.50 91 CYS A O 1
ATOM 748 N N . THR A 1 92 ? 12.798 -2.036 -15.935 1.00 89.25 92 THR A N 1
ATOM 749 C CA . THR A 1 92 ? 11.543 -2.483 -15.339 1.00 89.25 92 THR A CA 1
ATOM 750 C C . THR A 1 92 ? 11.785 -2.771 -13.862 1.00 89.25 92 THR A C 1
ATOM 752 O O . THR A 1 92 ? 12.643 -3.586 -13.515 1.00 89.25 92 THR A O 1
ATOM 755 N N . ILE A 1 93 ? 11.049 -2.080 -12.991 1.00 89.62 93 ILE A N 1
ATOM 756 C CA . ILE A 1 93 ? 11.084 -2.272 -11.539 1.00 89.62 93 ILE A CA 1
ATOM 757 C C . ILE A 1 93 ? 9.704 -2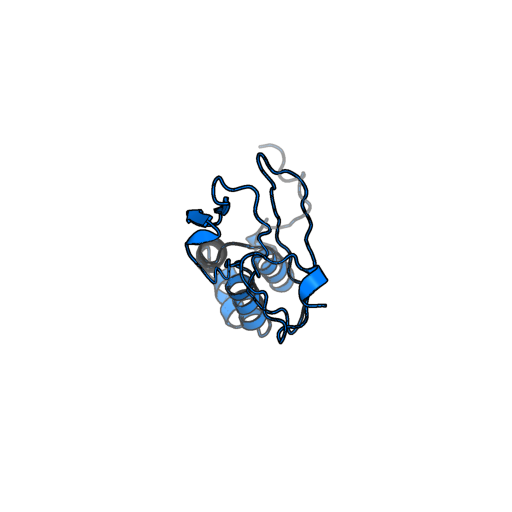.754 -11.104 1.00 89.62 93 ILE A C 1
ATOM 759 O O . ILE A 1 93 ? 8.712 -2.057 -11.307 1.00 89.62 93 ILE A O 1
ATOM 763 N N . ALA A 1 94 ? 9.644 -3.945 -10.512 1.00 90.62 94 ALA A N 1
ATOM 764 C CA . ALA A 1 94 ? 8.420 -4.438 -9.892 1.00 90.62 94 ALA A CA 1
ATOM 765 C C . ALA A 1 94 ? 8.190 -3.752 -8.536 1.00 90.62 94 ALA A C 1
ATOM 767 O O . ALA A 1 94 ? 9.145 -3.339 -7.873 1.00 90.62 94 ALA A O 1
ATOM 768 N N . ILE A 1 95 ? 6.926 -3.641 -8.131 1.00 89.00 95 ILE A N 1
ATOM 769 C CA . ILE A 1 95 ? 6.509 -3.050 -6.857 1.00 89.00 95 ILE A CA 1
ATOM 770 C C . ILE A 1 95 ? 5.715 -4.106 -6.078 1.00 89.00 95 ILE A C 1
ATOM 772 O O . ILE A 1 95 ? 4.825 -4.734 -6.644 1.00 89.00 95 ILE A O 1
ATOM 776 N N . ASP A 1 96 ? 6.050 -4.296 -4.804 1.00 84.81 96 ASP A N 1
ATOM 777 C CA . ASP A 1 96 ? 5.322 -5.131 -3.828 1.00 84.81 96 ASP A CA 1
ATOM 778 C C . ASP A 1 96 ? 4.520 -4.196 -2.895 1.00 84.81 96 ASP A C 1
ATOM 780 O O . ASP A 1 96 ? 5.024 -3.105 -2.636 1.00 84.81 96 ASP A O 1
ATOM 784 N N . PRO A 1 97 ? 3.303 -4.505 -2.404 1.00 81.81 97 PRO A N 1
ATOM 785 C CA . PRO A 1 97 ? 2.700 -5.825 -2.198 1.00 81.81 97 PRO A CA 1
ATOM 786 C C . PRO A 1 97 ? 2.062 -6.471 -3.440 1.00 81.81 97 PRO A C 1
ATOM 788 O O . PRO A 1 97 ? 1.410 -5.807 -4.249 1.00 81.81 97 PRO A O 1
ATOM 791 N N . VAL A 1 98 ? 2.095 -7.804 -3.501 1.00 83.69 98 VAL A N 1
ATOM 792 C CA . VAL A 1 98 ? 1.144 -8.601 -4.294 1.00 83.69 98 VAL A CA 1
ATOM 793 C C . VAL A 1 98 ? -0.272 -8.427 -3.737 1.00 83.69 98 VAL A C 1
ATOM 795 O O . VAL A 1 98 ? -0.556 -8.771 -2.587 1.00 83.69 98 VAL A O 1
ATOM 798 N N . ILE A 1 99 ? -1.187 -7.959 -4.583 1.00 81.81 99 ILE A N 1
ATOM 799 C CA . ILE A 1 99 ? -2.599 -7.782 -4.236 1.00 81.81 99 ILE A CA 1
ATOM 800 C C . ILE A 1 99 ? -3.319 -9.123 -4.431 1.00 81.81 99 ILE A C 1
ATOM 802 O O . ILE A 1 99 ? -3.567 -9.534 -5.561 1.00 81.81 99 ILE A O 1
ATOM 806 N N . LYS A 1 100 ? -3.633 -9.823 -3.333 1.00 81.25 100 LYS A N 1
ATOM 807 C CA . LYS A 1 100 ? -4.379 -11.100 -3.373 1.00 81.25 100 LYS A CA 1
ATOM 808 C C . LYS A 1 100 ? -5.885 -10.918 -3.237 1.00 81.25 100 LYS A C 1
ATOM 810 O O . LYS A 1 100 ? -6.646 -11.611 -3.897 1.00 81.25 100 LYS A O 1
ATOM 815 N N . ASP A 1 101 ? -6.289 -9.972 -2.397 1.00 73.94 101 ASP A N 1
ATOM 816 C CA . ASP A 1 101 ? -7.679 -9.664 -2.089 1.00 73.94 101 ASP A CA 1
ATOM 817 C C . ASP A 1 101 ? -7.832 -8.148 -1.908 1.00 73.94 101 ASP A C 1
ATOM 819 O O . ASP A 1 101 ? -6.928 -7.480 -1.401 1.00 73.94 101 ASP A O 1
ATOM 823 N N . GLY A 1 102 ? -8.995 -7.609 -2.277 1.00 72.75 102 GLY A N 1
ATOM 824 C CA . GLY A 1 102 ? -9.324 -6.194 -2.084 1.00 72.75 102 GLY A CA 1
ATOM 825 C C . GLY A 1 102 ? -8.810 -5.265 -3.188 1.00 72.75 102 GLY A C 1
ATOM 826 O O . GLY A 1 102 ? -8.638 -5.670 -4.335 1.00 72.75 102 GLY A O 1
ATOM 827 N N . ILE A 1 103 ? -8.634 -3.987 -2.843 1.00 74.50 103 ILE A N 1
ATOM 828 C CA . ILE A 1 103 ? -8.232 -2.912 -3.760 1.00 74.50 103 ILE A CA 1
ATOM 829 C C . ILE A 1 103 ? -7.041 -2.187 -3.133 1.00 74.50 103 ILE A C 1
ATOM 831 O O . ILE A 1 103 ? -7.147 -1.698 -2.012 1.00 74.50 103 ILE A O 1
ATOM 835 N N . ALA A 1 104 ? -5.927 -2.088 -3.859 1.00 75.69 104 ALA A N 1
ATOM 836 C CA . ALA A 1 104 ? -4.803 -1.243 -3.466 1.00 75.69 104 ALA A CA 1
ATOM 837 C C . ALA A 1 104 ? -4.793 0.040 -4.300 1.00 75.69 104 ALA A C 1
ATOM 839 O O . ALA A 1 104 ? -5.060 0.021 -5.503 1.00 75.69 104 ALA A O 1
ATOM 840 N N . ARG A 1 105 ? -4.449 1.155 -3.657 1.00 77.06 105 ARG A N 1
ATOM 841 C CA . ARG A 1 105 ? -4.278 2.454 -4.304 1.00 77.06 105 ARG A CA 1
ATOM 842 C C . ARG A 1 105 ? -2.908 3.004 -3.945 1.00 77.06 105 ARG A C 1
ATOM 844 O O . ARG A 1 105 ? -2.567 3.095 -2.773 1.00 77.06 105 ARG A O 1
ATOM 851 N N . PHE A 1 106 ? -2.152 3.404 -4.956 1.00 79.56 106 PHE A N 1
ATOM 852 C CA . PHE A 1 106 ? -0.900 4.130 -4.792 1.00 79.56 106 PHE A CA 1
ATOM 853 C C . PHE A 1 106 ? -0.736 5.126 -5.938 1.00 79.56 106 PHE A C 1
ATOM 855 O O . PHE A 1 106 ? -1.429 5.044 -6.954 1.00 79.56 106 PHE A O 1
ATOM 862 N N . GLU A 1 107 ? 0.164 6.082 -5.751 1.00 84.69 107 GLU A N 1
ATOM 863 C CA . GLU A 1 107 ? 0.472 7.115 -6.731 1.00 84.69 107 GLU A CA 1
ATOM 864 C C . GLU A 1 107 ? 1.917 6.959 -7.203 1.00 84.69 107 GLU A C 1
ATOM 866 O O . GLU A 1 107 ? 2.815 6.670 -6.411 1.00 84.69 107 GLU A O 1
ATOM 871 N N . VAL A 1 108 ? 2.138 7.149 -8.504 1.00 87.56 108 VAL A N 1
ATOM 872 C CA . VAL A 1 108 ? 3.472 7.134 -9.107 1.00 87.56 108 VAL A CA 1
ATOM 873 C C . VAL A 1 108 ? 3.710 8.468 -9.789 1.00 87.56 108 VAL A C 1
ATOM 875 O O . VAL A 1 108 ? 2.979 8.848 -10.703 1.00 87.56 108 VAL A O 1
ATOM 878 N N . VAL A 1 109 ? 4.771 9.154 -9.373 1.00 90.62 109 VAL A N 1
ATOM 879 C CA . VAL A 1 109 ? 5.218 10.403 -9.990 1.00 90.62 109 VAL A CA 1
ATOM 880 C C . VAL A 1 109 ? 6.462 10.123 -10.821 1.00 90.62 109 VAL A C 1
ATOM 882 O O . VAL A 1 109 ? 7.488 9.679 -10.309 1.00 90.62 109 VAL A O 1
ATOM 885 N N . PHE A 1 110 ? 6.374 10.406 -12.118 1.00 90.38 110 PHE A N 1
ATOM 886 C CA . PHE A 1 110 ? 7.495 10.287 -13.041 1.00 90.38 110 PHE A CA 1
ATOM 887 C C . PHE A 1 110 ? 8.171 11.649 -13.224 1.00 90.38 110 PHE A C 1
ATOM 889 O O . PHE A 1 110 ? 7.651 12.522 -13.914 1.00 90.38 110 PHE A O 1
ATOM 896 N N . GLU A 1 111 ? 9.352 11.825 -12.636 1.00 90.31 111 GLU A N 1
ATOM 897 C CA . GLU A 1 111 ? 10.122 13.071 -12.706 1.00 90.31 111 GLU A CA 1
ATOM 898 C C . GLU A 1 111 ? 11.288 12.935 -13.700 1.00 90.31 111 GLU A C 1
ATOM 900 O O . GLU A 1 111 ? 12.043 11.966 -13.628 1.00 90.31 111 GLU A O 1
ATOM 905 N N . ASN A 1 112 ? 11.444 13.895 -14.624 1.00 86.56 112 ASN A N 1
ATOM 906 C CA . ASN A 1 112 ? 12.536 13.941 -15.615 1.00 86.56 112 ASN A CA 1
ATOM 907 C C . ASN A 1 112 ? 12.740 12.623 -16.394 1.00 86.56 112 ASN A C 1
ATOM 909 O O . ASN A 1 112 ? 13.866 12.180 -16.613 1.00 86.56 112 ASN A O 1
ATOM 913 N N . SER A 1 113 ? 11.641 11.983 -16.796 1.00 80.62 113 SER A N 1
ATOM 914 C CA . SER A 1 113 ? 11.653 10.670 -17.450 1.00 80.62 113 SER A CA 1
ATOM 915 C C . SER A 1 113 ? 11.288 10.757 -18.935 1.00 80.62 113 SER A C 1
ATOM 917 O O . SER A 1 113 ? 10.469 11.583 -19.343 1.00 80.62 113 SER A O 1
ATOM 919 N N . GLY A 1 114 ? 11.901 9.883 -19.740 1.00 82.31 114 GLY A N 1
ATOM 920 C CA . GLY A 1 114 ? 11.584 9.704 -21.157 1.00 82.31 114 GLY A CA 1
ATOM 921 C C . GLY A 1 114 ? 10.288 8.913 -21.361 1.00 82.31 114 GLY A C 1
ATOM 922 O O . GLY A 1 114 ? 9.235 9.268 -20.826 1.00 82.31 114 GLY A O 1
ATOM 923 N N . SER A 1 115 ? 10.359 7.832 -22.142 1.00 84.31 115 SER A N 1
ATOM 924 C CA . SER A 1 115 ? 9.244 6.888 -22.276 1.00 84.31 115 SER A CA 1
ATOM 925 C C . SER A 1 115 ? 8.968 6.209 -20.931 1.00 84.31 115 SER A C 1
ATOM 927 O O . SER A 1 115 ? 9.892 5.700 -20.297 1.00 84.31 115 SER A O 1
ATOM 929 N N . ARG A 1 116 ? 7.707 6.215 -20.489 1.00 86.19 116 ARG A N 1
ATOM 930 C CA . ARG A 1 116 ? 7.272 5.585 -19.236 1.00 86.19 116 ARG A CA 1
ATOM 931 C C . ARG A 1 116 ? 6.032 4.737 -19.460 1.00 86.19 116 ARG A C 1
ATOM 933 O O . ARG A 1 116 ? 5.155 5.099 -20.241 1.00 86.19 116 ARG A O 1
ATOM 940 N N . SER A 1 117 ? 5.961 3.628 -18.740 1.00 88.25 117 SER A N 1
ATOM 941 C CA . SER A 1 117 ? 4.781 2.776 -18.670 1.00 88.25 117 SER A CA 1
ATOM 942 C C . SER A 1 117 ? 4.639 2.230 -17.253 1.00 88.25 117 SER A C 1
ATOM 944 O O . SER A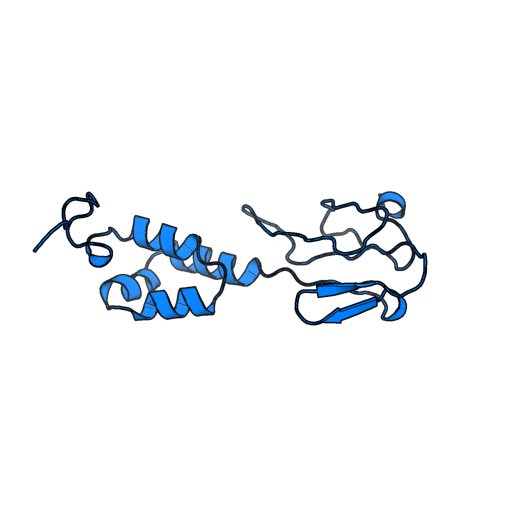 1 117 ? 5.617 2.142 -16.510 1.00 88.25 117 SER A O 1
ATOM 946 N N . LEU A 1 118 ? 3.408 1.909 -16.879 1.00 90.06 118 LEU A N 1
ATOM 947 C CA . LEU A 1 118 ? 3.066 1.232 -15.638 1.00 90.06 118 LEU A CA 1
ATOM 948 C C . LEU A 1 118 ? 2.027 0.168 -15.987 1.00 90.06 118 LEU A C 1
ATOM 950 O O . LEU A 1 118 ? 1.151 0.415 -16.816 1.00 90.06 118 LEU A O 1
ATOM 954 N N . GLY A 1 119 ? 2.133 -1.003 -15.371 1.00 89.94 119 GLY A N 1
ATOM 955 C CA . GLY A 1 119 ? 1.238 -2.122 -15.631 1.00 89.94 119 GLY A CA 1
ATOM 956 C C . GLY A 1 119 ? 1.107 -3.033 -14.420 1.00 89.94 119 GLY A C 1
ATOM 957 O O . GLY A 1 119 ? 1.835 -2.890 -13.438 1.00 89.94 119 GLY A O 1
ATOM 958 N N . ILE A 1 120 ? 0.161 -3.963 -14.512 1.00 89.75 120 ILE A N 1
ATOM 959 C CA . ILE A 1 120 ? -0.083 -5.008 -13.518 1.00 89.75 120 ILE A CA 1
ATOM 960 C C . ILE A 1 120 ? 0.348 -6.330 -14.146 1.00 89.75 120 ILE A C 1
ATOM 962 O O . ILE A 1 120 ? 0.022 -6.596 -15.302 1.00 89.75 120 ILE A O 1
ATOM 966 N N . ALA A 1 121 ? 1.080 -7.137 -13.387 1.00 89.75 121 ALA A N 1
ATOM 967 C CA . ALA A 1 121 ? 1.525 -8.459 -13.798 1.00 89.75 121 ALA A CA 1
ATOM 968 C C . ALA A 1 121 ? 1.117 -9.496 -12.752 1.00 89.75 121 ALA A C 1
ATOM 970 O O . ALA A 1 121 ? 0.864 -9.152 -11.594 1.00 89.75 121 ALA A O 1
ATOM 971 N N . ASP A 1 122 ? 1.055 -10.760 -13.167 1.00 90.12 122 ASP A N 1
ATOM 972 C CA . ASP A 1 122 ? 0.850 -11.862 -12.235 1.00 90.12 122 ASP A CA 1
ATOM 973 C C . ASP A 1 122 ? 2.006 -11.933 -11.223 1.00 90.12 122 ASP A C 1
ATOM 975 O O . ASP A 1 122 ? 3.152 -11.607 -11.541 1.00 90.12 122 ASP A O 1
ATOM 979 N N . ALA A 1 123 ? 1.719 -12.385 -10.002 1.00 88.88 123 ALA A N 1
ATOM 980 C CA . ALA A 1 123 ? 2.717 -12.485 -8.937 1.00 88.88 123 ALA A CA 1
ATOM 981 C C . ALA A 1 123 ? 3.885 -13.431 -9.277 1.00 88.88 123 ALA A C 1
ATOM 983 O O . ALA A 1 123 ? 4.947 -13.343 -8.660 1.00 88.88 123 ALA A O 1
ATOM 984 N N . SER A 1 124 ? 3.695 -14.345 -10.234 1.00 87.88 124 SER A N 1
ATOM 985 C CA . SER A 1 124 ? 4.736 -15.246 -10.733 1.00 87.88 124 SER A CA 1
ATOM 986 C C . SER A 1 124 ? 5.690 -14.591 -11.739 1.00 87.88 124 SER A C 1
ATOM 988 O O . SER A 1 124 ? 6.774 -15.129 -11.979 1.00 87.88 124 SER A O 1
ATOM 990 N N . CYS A 1 125 ? 5.340 -13.432 -12.308 1.00 88.19 125 CYS A N 1
ATOM 991 C CA . CYS A 1 125 ? 6.195 -12.731 -13.258 1.00 88.19 125 CYS A CA 1
ATOM 992 C C . CYS A 1 125 ? 7.460 -12.203 -12.572 1.00 88.19 125 CYS A C 1
ATOM 994 O O . CYS A 1 125 ? 7.429 -11.609 -11.492 1.00 88.19 125 CYS A O 1
ATOM 996 N N . SER A 1 126 ? 8.598 -12.366 -13.242 1.00 85.12 126 SER A N 1
ATOM 997 C CA . SER A 1 126 ? 9.862 -11.778 -12.812 1.00 85.12 126 SER A CA 1
ATOM 998 C C . SER A 1 126 ? 10.477 -10.994 -13.959 1.00 85.12 126 SER A C 1
ATOM 1000 O O . SER A 1 126 ? 10.539 -11.471 -15.087 1.00 85.12 126 SER A O 1
ATOM 1002 N N . PHE A 1 127 ? 10.920 -9.777 -13.658 1.00 87.19 127 PHE A N 1
ATOM 1003 C CA . PHE A 1 127 ? 11.479 -8.867 -14.648 1.00 87.19 127 PHE A CA 1
ATOM 1004 C C . PHE A 1 127 ? 12.994 -8.825 -14.497 1.00 87.19 127 PHE A C 1
ATOM 1006 O O . PHE A 1 127 ? 13.514 -8.566 -13.404 1.00 87.19 127 PHE A O 1
ATOM 1013 N N . ALA A 1 128 ? 13.703 -9.120 -15.584 1.00 86.50 128 ALA A N 1
ATOM 1014 C CA . ALA A 1 128 ? 15.152 -9.043 -15.613 1.00 86.50 128 ALA A CA 1
ATOM 1015 C C . ALA A 1 128 ? 15.614 -7.590 -15.803 1.00 86.50 128 ALA A C 1
ATOM 1017 O O . ALA A 1 128 ? 14.920 -6.745 -16.368 1.00 86.50 128 ALA A O 1
ATOM 1018 N N . ALA A 1 129 ? 16.822 -7.292 -15.326 1.00 85.56 129 ALA A N 1
ATOM 1019 C CA . ALA A 1 129 ? 17.438 -5.996 -15.575 1.00 85.56 129 ALA A CA 1
ATOM 1020 C C . ALA A 1 129 ? 17.694 -5.798 -17.079 1.00 85.56 129 ALA A C 1
ATOM 1022 O O . ALA A 1 129 ? 18.049 -6.758 -17.756 1.00 85.56 129 ALA A O 1
ATOM 1023 N N . TYR A 1 130 ? 17.608 -4.550 -17.556 1.00 85.31 130 TYR A N 1
ATOM 1024 C CA . TYR A 1 130 ? 17.859 -4.136 -18.950 1.00 85.31 130 TYR A CA 1
ATOM 1025 C C . TYR A 1 130 ? 16.796 -4.526 -19.982 1.00 85.31 130 TYR A C 1
ATOM 1027 O O . TYR A 1 130 ? 16.998 -4.288 -21.171 1.00 85.31 130 TYR A O 1
ATOM 1035 N N . PHE A 1 131 ? 15.667 -5.071 -19.537 1.00 86.94 131 PHE A N 1
ATOM 1036 C CA . PHE A 1 131 ? 14.541 -5.427 -20.394 1.00 86.94 131 PHE A CA 1
ATOM 1037 C C . PHE A 1 131 ? 13.314 -4.576 -20.065 1.00 86.94 131 PHE A C 1
ATOM 1039 O O . PHE A 1 131 ? 13.126 -4.119 -18.926 1.00 86.94 131 PHE A O 1
ATOM 1046 N N . GLY A 1 132 ? 12.496 -4.333 -21.084 1.00 86.81 132 GLY A N 1
ATOM 1047 C CA . GLY A 1 132 ? 11.183 -3.728 -20.937 1.00 86.81 132 GLY A CA 1
ATOM 1048 C C . GLY A 1 132 ? 10.162 -4.740 -20.405 1.00 86.81 132 GLY A C 1
ATOM 1049 O O . GLY A 1 132 ? 10.393 -5.950 -20.432 1.00 86.81 132 GLY A O 1
ATOM 1050 N N . PRO A 1 133 ? 8.995 -4.272 -19.937 1.00 84.12 133 PRO A N 1
ATOM 1051 C CA . PRO A 1 133 ? 7.963 -5.166 -19.420 1.00 84.12 133 PRO A CA 1
ATOM 1052 C C . PRO A 1 133 ? 7.404 -6.110 -20.498 1.00 84.12 133 PRO A C 1
ATOM 1054 O O . PRO A 1 133 ? 7.029 -7.232 -20.182 1.00 84.12 133 PRO A O 1
ATOM 1057 N N . SER A 1 134 ? 7.392 -5.691 -21.770 1.00 84.38 134 SER A N 1
ATOM 1058 C CA . SER A 1 134 ? 6.924 -6.501 -22.905 1.00 84.38 134 SER A CA 1
ATOM 1059 C C . SER A 1 134 ? 7.836 -7.675 -23.261 1.00 84.38 134 SER A C 1
ATOM 1061 O O . SER A 1 134 ? 7.396 -8.580 -23.958 1.00 84.38 134 SER A O 1
ATOM 1063 N N . ASP A 1 135 ? 9.088 -7.673 -22.799 1.00 84.88 135 ASP A N 1
ATOM 1064 C CA . ASP A 1 135 ? 10.045 -8.753 -23.076 1.00 84.88 135 ASP A CA 1
ATOM 1065 C C . ASP A 1 135 ? 9.804 -9.991 -22.189 1.00 84.88 135 ASP A C 1
ATOM 1067 O O . ASP A 1 135 ? 10.416 -11.039 -22.390 1.00 84.88 135 ASP A O 1
ATOM 1071 N N . HIS A 1 136 ? 8.921 -9.864 -21.193 1.00 75.56 136 HIS A N 1
ATOM 1072 C CA . HIS A 1 136 ? 8.584 -10.894 -20.208 1.00 75.56 136 HIS A CA 1
ATOM 1073 C C . HIS A 1 136 ? 7.079 -11.235 -20.192 1.00 75.56 136 HIS A C 1
ATOM 1075 O O . HIS A 1 136 ? 6.596 -11.783 -19.198 1.00 75.56 136 HIS A O 1
ATOM 1081 N N . GLY A 1 137 ? 6.357 -10.865 -21.261 1.00 55.75 137 GLY A N 1
ATOM 1082 C CA . GLY A 1 137 ? 4.917 -11.088 -21.452 1.00 55.75 137 GLY A CA 1
ATOM 1083 C C . GLY A 1 137 ? 4.570 -12.420 -22.102 1.00 55.75 137 GLY A C 1
ATOM 1084 O O . GLY A 1 137 ? 5.346 -12.879 -22.970 1.00 55.75 137 GLY A O 1
#

Radius of gyration: 21.01 Å; chains: 1; bounding box: 48×47×48 Å

Secondary structure (DSSP, 8-state):
---TTSS--TTHHHHS-HHHHHHHHHT--SHHHHHHHHTS-HHHHGGGGSTTHHHHHHHHHHT--EEE---GGGEEEETTEEEE-SS------EEEPP--SS---------S-SS-------TT----TT--GGGG-

Foldseek 3Di:
DDDPPPDPQVPPPLSDDLVVLLVVLLPDQALVVNVVQCPPDPVSVCNVVPPCSVVSSVLSVQQDKDWDDPDCQQADDDPPDTDGDPDPFDADIDIDDDCPDDDHDDDDDDDPDDDDDDDDDDPPFDDDGRDHPVVRD

Organism: NCBI:txid222440

pLDDT: mean 85.19, std 9.65, range [48.0, 96.69]